Protein AF-A0A1P8JUE5-F1 (afdb_monomer_lite)

Structure (mmCIF, N/CA/C/O backbone):
data_AF-A0A1P8JUE5-F1
#
_entry.id   AF-A0A1P8JUE5-F1
#
loop_
_atom_site.group_PDB
_atom_site.id
_atom_site.type_symbol
_atom_site.label_atom_id
_atom_site.label_alt_i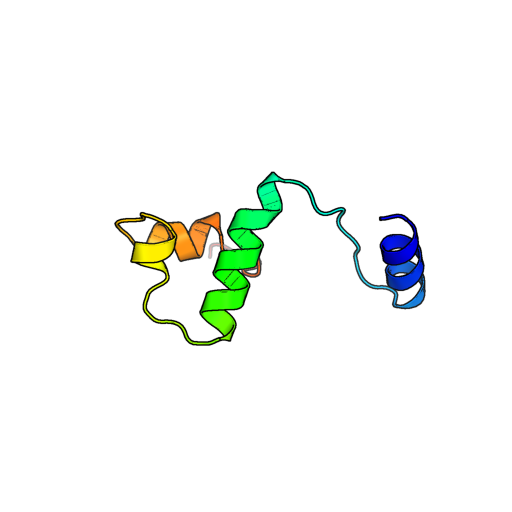d
_atom_site.label_comp_id
_atom_site.label_asym_id
_atom_site.label_entity_id
_atom_site.label_seq_id
_atom_site.pdbx_PDB_ins_code
_atom_site.Cartn_x
_atom_site.Cartn_y
_atom_site.Cartn_z
_atom_site.occupancy
_atom_site.B_iso_or_equiv
_atom_site.auth_seq_id
_atom_site.auth_comp_id
_atom_site.auth_asym_id
_atom_site.auth_atom_id
_atom_site.pdbx_PDB_model_num
ATOM 1 N N . MET A 1 1 ? 17.314 -0.251 -11.527 1.00 65.81 1 MET A N 1
ATOM 2 C CA . MET A 1 1 ? 15.954 -0.012 -12.068 1.00 65.81 1 MET A CA 1
ATOM 3 C C . MET A 1 1 ? 15.902 -0.167 -13.578 1.00 65.81 1 MET A C 1
ATOM 5 O O . MET A 1 1 ? 14.854 -0.523 -14.098 1.00 65.81 1 MET A O 1
ATOM 9 N N . ASP A 1 2 ? 17.016 0.053 -14.268 1.00 80.25 2 ASP A N 1
ATOM 10 C CA . ASP A 1 2 ? 17.075 0.070 -15.734 1.00 80.25 2 ASP A CA 1
ATOM 11 C C . ASP A 1 2 ? 16.830 -1.317 -16.350 1.00 80.25 2 ASP A C 1
ATOM 13 O O . ASP A 1 2 ? 16.133 -1.432 -17.351 1.00 80.25 2 ASP A O 1
ATOM 17 N N . ALA A 1 3 ? 17.265 -2.389 -15.677 1.00 84.00 3 ALA A N 1
ATOM 18 C CA . ALA A 1 3 ? 16.942 -3.763 -16.070 1.00 84.00 3 ALA A CA 1
ATOM 19 C C . ALA A 1 3 ? 15.430 -4.073 -16.017 1.00 84.00 3 ALA A C 1
ATOM 21 O O . ALA A 1 3 ? 14.910 -4.756 -16.894 1.00 84.00 3 ALA A O 1
ATOM 22 N N . CYS A 1 4 ? 14.706 -3.542 -15.023 1.00 81.12 4 CYS A N 1
ATOM 23 C CA . CYS A 1 4 ? 13.256 -3.735 -14.914 1.00 81.12 4 CYS A CA 1
ATOM 24 C C . CYS A 1 4 ? 12.494 -2.956 -15.994 1.00 81.12 4 CYS A C 1
ATOM 26 O O . CYS A 1 4 ? 11.484 -3.442 -16.493 1.00 81.12 4 CYS A O 1
ATOM 28 N N . ALA A 1 5 ? 12.983 -1.766 -16.360 1.00 82.88 5 ALA A N 1
ATOM 29 C CA . ALA A 1 5 ? 12.410 -0.971 -17.442 1.00 82.88 5 ALA A CA 1
ATOM 30 C C . ALA A 1 5 ? 12.581 -1.670 -18.800 1.00 82.88 5 ALA A C 1
ATOM 32 O O . ALA A 1 5 ? 11.612 -1.794 -19.541 1.00 82.88 5 ALA A O 1
ATOM 33 N N . ALA A 1 6 ? 13.776 -2.201 -19.078 1.00 87.06 6 ALA A N 1
ATOM 34 C CA . ALA A 1 6 ? 14.051 -2.943 -20.307 1.00 87.06 6 ALA A CA 1
ATOM 35 C C . ALA A 1 6 ? 13.203 -4.222 -20.427 1.00 87.06 6 ALA A C 1
ATOM 37 O O . ALA A 1 6 ? 12.731 -4.566 -21.507 1.00 87.06 6 ALA A O 1
ATOM 38 N N . GLU A 1 7 ? 12.982 -4.936 -19.322 1.00 88.62 7 GLU A N 1
ATOM 39 C CA . GLU A 1 7 ? 12.120 -6.121 -19.319 1.00 88.62 7 GLU A CA 1
ATOM 40 C C . GLU A 1 7 ? 10.639 -5.764 -19.504 1.00 88.62 7 GLU A C 1
ATOM 42 O O . GLU A 1 7 ? 9.901 -6.486 -20.171 1.00 88.62 7 GLU A O 1
ATOM 47 N N . ALA A 1 8 ? 10.196 -4.639 -18.945 1.00 85.69 8 ALA A N 1
ATOM 48 C CA . ALA A 1 8 ? 8.832 -4.167 -19.126 1.00 85.69 8 ALA A CA 1
ATOM 49 C C . ALA A 1 8 ? 8.553 -3.705 -20.565 1.00 85.69 8 ALA A C 1
ATOM 51 O O . ALA A 1 8 ? 7.480 -3.993 -21.089 1.00 85.69 8 ALA A O 1
ATOM 52 N N . GLU A 1 9 ? 9.530 -3.068 -21.216 1.00 85.75 9 GLU A N 1
ATOM 53 C CA . GLU A 1 9 ? 9.466 -2.717 -22.638 1.00 85.75 9 GLU A CA 1
ATOM 54 C C . GLU A 1 9 ? 9.327 -3.971 -23.512 1.00 85.75 9 GLU A C 1
ATOM 56 O O . GLU A 1 9 ? 8.435 -4.035 -24.353 1.00 85.75 9 GLU A O 1
ATOM 61 N N . LYS A 1 10 ? 10.112 -5.024 -23.242 1.00 90.19 10 LYS A N 1
ATOM 62 C CA . LYS A 1 10 ? 9.986 -6.318 -23.942 1.00 90.19 10 LYS A CA 1
ATOM 63 C C . LYS A 1 10 ? 8.623 -6.983 -23.762 1.00 90.19 10 LYS A C 1
ATOM 65 O O . LYS A 1 10 ? 8.183 -7.712 -24.642 1.00 90.19 10 LYS A O 1
ATOM 70 N N . ARG A 1 11 ? 7.994 -6.795 -22.601 1.00 89.62 11 ARG A N 1
ATOM 71 C CA . ARG A 1 11 ? 6.680 -7.368 -22.271 1.00 89.62 11 ARG A CA 1
ATOM 72 C C . ARG A 1 11 ? 5.516 -6.459 -22.667 1.00 89.62 11 ARG A C 1
ATOM 74 O O . ARG A 1 11 ? 4.379 -6.812 -22.377 1.00 89.62 11 ARG A O 1
ATOM 81 N N . GLU A 1 12 ? 5.797 -5.301 -23.269 1.00 87.69 12 GLU A N 1
ATOM 82 C CA . GLU A 1 12 ? 4.811 -4.274 -23.628 1.00 87.69 12 GLU A CA 1
ATOM 83 C C . GLU A 1 12 ? 3.909 -3.860 -22.447 1.00 87.69 12 GLU A C 1
ATOM 85 O O . GLU A 1 12 ? 2.741 -3.506 -22.609 1.00 87.69 12 GLU A O 1
ATOM 90 N N . VAL A 1 13 ? 4.453 -3.894 -21.225 1.00 85.38 13 VAL A N 1
ATOM 91 C CA . VAL A 1 13 ? 3.732 -3.491 -20.012 1.00 85.38 13 VAL A CA 1
ATOM 92 C C . VAL A 1 13 ? 4.137 -2.086 -19.588 1.00 85.38 13 VAL A C 1
ATOM 94 O O . VAL A 1 13 ? 5.310 -1.713 -19.602 1.00 85.38 13 VAL A O 1
ATOM 97 N N . ALA A 1 14 ? 3.155 -1.294 -19.156 1.00 79.50 14 ALA A N 1
ATOM 98 C CA . ALA A 1 14 ? 3.403 0.052 -18.658 1.00 79.50 14 ALA A CA 1
ATOM 99 C C . ALA A 1 14 ? 4.290 0.008 -17.400 1.00 79.50 14 ALA A C 1
ATOM 101 O O . ALA A 1 14 ? 3.858 -0.420 -16.328 1.00 79.50 14 ALA A O 1
ATOM 102 N N . PHE A 1 15 ? 5.534 0.478 -17.521 1.00 80.62 15 PHE A N 1
ATOM 103 C CA . PHE A 1 15 ? 6.475 0.539 -16.406 1.00 80.62 15 PHE A CA 1
ATOM 104 C C . PHE A 1 15 ? 6.460 1.909 -15.740 1.00 80.62 15 PHE A C 1
ATOM 106 O O . PHE A 1 15 ? 6.828 2.920 -16.339 1.00 80.62 15 PHE A O 1
ATOM 113 N N . LYS A 1 16 ? 6.101 1.941 -14.458 1.00 82.06 16 LYS A N 1
ATOM 114 C CA . LYS A 1 16 ? 6.278 3.123 -13.615 1.00 82.06 16 LYS A CA 1
ATOM 115 C C . LYS A 1 16 ? 7.438 2.880 -12.660 1.00 82.06 16 LYS A C 1
ATOM 117 O O . LYS A 1 16 ? 7.450 1.882 -11.942 1.00 82.06 16 LYS A O 1
ATOM 122 N N . ARG A 1 17 ? 8.411 3.799 -12.629 1.00 82.19 17 ARG A N 1
ATOM 123 C CA . ARG A 1 17 ? 9.529 3.706 -11.680 1.00 82.19 17 ARG A CA 1
ATOM 124 C C . ARG A 1 17 ? 8.991 3.745 -10.255 1.00 82.19 17 ARG A C 1
ATOM 126 O O . ARG A 1 17 ? 8.267 4.666 -9.888 1.00 82.19 17 ARG A O 1
ATOM 133 N N . PHE A 1 18 ? 9.392 2.756 -9.471 1.00 82.00 18 PHE A N 1
ATOM 134 C CA . PHE A 1 18 ? 9.093 2.705 -8.050 1.00 82.00 18 PHE A CA 1
ATOM 135 C C . PHE A 1 18 ? 9.875 3.787 -7.302 1.00 82.00 18 PHE A C 1
ATOM 137 O O . PHE A 1 18 ? 11.077 3.963 -7.525 1.00 82.00 18 PHE A O 1
ATOM 144 N N . SER A 1 19 ? 9.189 4.486 -6.405 1.00 85.31 19 SER A N 1
ATOM 145 C CA . SER A 1 19 ? 9.756 5.480 -5.499 1.00 85.31 19 SER A CA 1
ATOM 146 C C . SER A 1 19 ? 9.572 5.059 -4.038 1.00 85.31 19 SER A C 1
ATOM 148 O O . SER A 1 19 ? 8.783 4.169 -3.728 1.00 85.31 19 SER A O 1
ATOM 150 N N . LEU A 1 20 ? 10.250 5.737 -3.105 1.00 86.00 20 LEU A N 1
ATOM 151 C CA . LEU A 1 20 ? 10.067 5.487 -1.667 1.00 86.00 20 LEU A CA 1
ATOM 152 C C . LEU A 1 20 ? 8.611 5.676 -1.208 1.00 86.00 20 LEU A C 1
ATOM 154 O O . LEU A 1 20 ? 8.159 4.997 -0.292 1.00 86.00 20 LEU A O 1
ATOM 158 N N . GLN A 1 21 ? 7.853 6.553 -1.869 1.00 83.19 21 GLN A N 1
ATOM 159 C CA . GLN A 1 21 ? 6.439 6.777 -1.559 1.00 83.19 21 GLN A CA 1
ATOM 160 C C . GLN A 1 21 ? 5.549 5.588 -1.958 1.00 83.19 21 GLN A C 1
ATOM 162 O O . GLN A 1 21 ? 4.416 5.488 -1.487 1.00 83.19 21 GLN A O 1
ATOM 167 N N . ASP A 1 22 ? 6.048 4.685 -2.805 1.00 82.94 22 ASP A N 1
ATOM 168 C CA . ASP A 1 22 ? 5.325 3.505 -3.281 1.00 82.94 22 ASP A CA 1
ATOM 169 C C . ASP A 1 22 ? 5.533 2.274 -2.381 1.00 82.94 22 ASP A C 1
ATOM 171 O O . ASP A 1 22 ? 4.774 1.311 -2.491 1.00 82.94 22 ASP A O 1
ATOM 175 N N . LEU A 1 23 ? 6.478 2.328 -1.429 1.00 85.00 23 LEU A N 1
ATOM 176 C CA . LEU A 1 23 ? 6.707 1.266 -0.438 1.00 85.00 23 LEU A CA 1
ATOM 177 C C . LEU A 1 23 ? 5.464 0.973 0.397 1.00 85.00 23 LEU A C 1
ATOM 179 O O . LEU A 1 23 ? 5.084 -0.185 0.554 1.00 85.00 23 LEU A O 1
ATOM 183 N N . ARG A 1 24 ? 4.800 2.019 0.898 1.00 85.06 24 ARG A N 1
ATOM 184 C CA . ARG A 1 24 ? 3.623 1.858 1.758 1.00 85.06 24 ARG A CA 1
ATOM 185 C C . ARG A 1 24 ? 2.407 1.306 0.991 1.00 85.06 24 ARG A C 1
ATOM 187 O O . ARG A 1 24 ? 1.860 0.306 1.444 1.00 85.06 24 ARG A O 1
ATOM 194 N N . PRO A 1 25 ? 2.008 1.857 -0.176 1.00 86.62 25 PRO A N 1
ATOM 195 C CA . PRO A 1 25 ? 0.973 1.257 -1.024 1.00 86.62 25 PRO A CA 1
ATOM 196 C C . PRO A 1 25 ? 1.250 -0.197 -1.418 1.00 86.62 25 PRO A C 1
ATOM 198 O O . PRO A 1 25 ? 0.329 -1.013 -1.403 1.00 86.62 25 PRO A O 1
ATOM 201 N N . LYS A 1 26 ? 2.508 -0.528 -1.747 1.00 85.50 26 LYS A N 1
ATOM 202 C CA . LYS A 1 26 ? 2.893 -1.897 -2.094 1.00 85.50 26 LYS A CA 1
ATOM 203 C C . LYS A 1 26 ? 2.722 -2.845 -0.908 1.00 85.50 26 LYS A C 1
ATOM 205 O O . LYS A 1 26 ? 2.004 -3.823 -1.042 1.00 85.50 26 LYS A O 1
ATOM 210 N N . GLY A 1 27 ? 3.298 -2.525 0.252 1.00 87.56 27 GLY A N 1
ATOM 211 C CA . GLY A 1 27 ? 3.207 -3.397 1.428 1.00 87.56 27 GLY A CA 1
ATOM 212 C C . GLY A 1 27 ? 1.769 -3.622 1.906 1.00 87.56 27 GLY A C 1
ATOM 213 O O . GLY A 1 27 ? 1.421 -4.717 2.333 1.00 87.56 27 GLY A O 1
ATOM 214 N N . VAL A 1 28 ? 0.907 -2.609 1.774 1.00 86.75 28 VAL A N 1
ATOM 21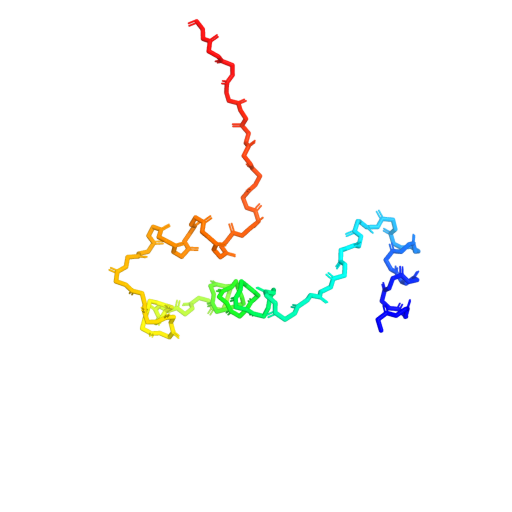5 C CA . VAL A 1 28 ? -0.533 -2.749 2.038 1.00 86.75 28 VAL A CA 1
ATOM 216 C C . VAL A 1 28 ? -1.206 -3.672 1.025 1.00 86.75 28 VAL A C 1
ATOM 218 O O . VAL A 1 28 ? -2.027 -4.498 1.407 1.00 86.75 28 VAL A O 1
ATOM 221 N N . SER A 1 29 ? -0.877 -3.530 -0.260 1.00 84.00 29 SER A N 1
ATOM 222 C CA . SER A 1 29 ? -1.468 -4.354 -1.318 1.00 84.00 29 SER A CA 1
ATOM 223 C C . SER A 1 29 ? -1.071 -5.821 -1.186 1.00 84.00 29 SER A C 1
ATOM 225 O O . SER A 1 29 ? -1.949 -6.667 -1.317 1.00 84.00 29 SER A O 1
ATOM 227 N N . ASP A 1 30 ? 0.197 -6.092 -0.865 1.00 86.94 30 ASP A N 1
ATOM 228 C CA . ASP A 1 30 ? 0.722 -7.443 -0.645 1.00 86.94 30 ASP A CA 1
ATOM 229 C C . ASP A 1 30 ? 0.030 -8.100 0.566 1.00 86.94 30 ASP A C 1
ATOM 231 O O . ASP A 1 30 ? -0.529 -9.183 0.447 1.00 86.94 30 ASP A O 1
ATOM 235 N N . LYS A 1 31 ? -0.061 -7.400 1.711 1.00 87.06 31 LYS A N 1
ATOM 236 C CA . LYS A 1 31 ? -0.784 -7.904 2.897 1.00 87.06 31 LYS A CA 1
ATOM 237 C C . LYS A 1 31 ? -2.257 -8.225 2.612 1.00 87.06 31 LYS A C 1
ATOM 239 O O . LYS A 1 31 ? -2.793 -9.182 3.161 1.00 87.06 31 LYS A O 1
ATOM 244 N N . LEU A 1 32 ? -2.918 -7.411 1.786 1.00 84.25 32 LEU A N 1
ATOM 245 C CA . LEU A 1 32 ? -4.305 -7.655 1.382 1.00 84.25 32 LEU A CA 1
ATOM 246 C C . LEU A 1 32 ? -4.432 -8.870 0.451 1.00 84.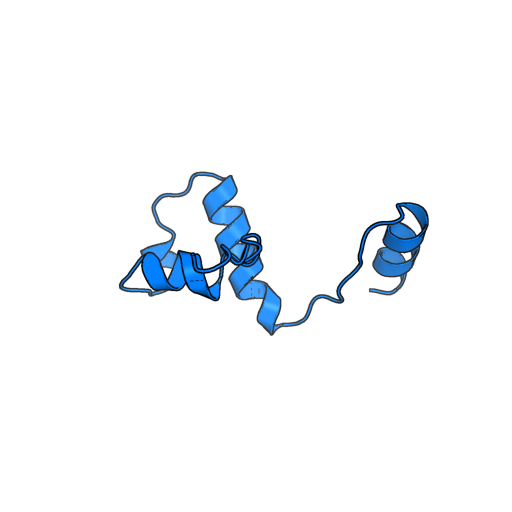25 32 LEU A C 1
ATOM 248 O O . LEU A 1 32 ? -5.434 -9.574 0.529 1.00 84.25 32 LEU A O 1
ATOM 252 N N . GLU A 1 33 ? -3.452 -9.114 -0.424 1.00 85.00 33 GLU A N 1
ATOM 253 C CA . GLU A 1 33 ? -3.409 -10.312 -1.278 1.00 85.00 33 GLU A CA 1
ATOM 254 C C . GLU A 1 33 ? -3.142 -11.585 -0.472 1.00 85.00 33 GLU A C 1
ATOM 256 O O . GLU A 1 33 ? -3.771 -12.607 -0.735 1.00 85.00 33 GLU A O 1
ATOM 261 N N . ASP A 1 34 ? -2.301 -11.491 0.559 1.00 87.19 34 ASP A N 1
ATOM 262 C CA . ASP A 1 34 ? -2.034 -12.572 1.513 1.00 87.19 34 ASP A CA 1
ATOM 263 C C . ASP A 1 34 ? -3.237 -12.872 2.433 1.00 87.19 34 ASP A C 1
ATOM 265 O O . ASP A 1 34 ? -3.200 -13.814 3.224 1.00 87.19 34 ASP A O 1
ATOM 269 N N . GLY A 1 35 ? -4.316 -12.082 2.345 1.00 86.12 35 GLY A N 1
ATOM 270 C CA . GLY A 1 35 ? -5.527 -12.261 3.146 1.00 86.12 35 GLY A CA 1
ATOM 271 C C . GLY A 1 35 ? -5.364 -11.858 4.611 1.00 86.12 35 GLY A C 1
ATOM 272 O O . GLY A 1 35 ? -6.127 -12.314 5.459 1.00 86.12 35 GLY A O 1
ATOM 273 N N . ALA A 1 36 ? -4.378 -11.016 4.930 1.00 86.31 36 ALA A N 1
ATOM 274 C CA . ALA A 1 36 ? -4.159 -10.556 6.292 1.00 86.31 36 ALA A CA 1
ATOM 275 C C . ALA A 1 36 ? -5.304 -9.639 6.762 1.00 86.31 36 ALA A C 1
ATOM 277 O O . ALA A 1 36 ? -5.705 -8.706 6.065 1.00 86.31 36 ALA A O 1
ATOM 278 N N . GLU A 1 37 ? -5.799 -9.869 7.977 1.00 85.75 37 GLU A N 1
ATOM 279 C CA . GLU A 1 37 ? -6.877 -9.072 8.586 1.00 85.75 37 GLU A CA 1
ATOM 280 C C . GLU A 1 37 ? -6.337 -7.902 9.438 1.00 85.75 37 GLU A C 1
ATOM 282 O O . GLU A 1 37 ? -7.072 -6.985 9.800 1.00 85.75 37 GLU A O 1
ATOM 287 N N . ASP A 1 38 ? -5.027 -7.878 9.709 1.00 88.25 38 ASP A N 1
ATOM 288 C CA . ASP A 1 38 ? -4.341 -6.917 10.588 1.00 88.25 38 ASP A CA 1
ATOM 289 C C . ASP A 1 38 ? -3.911 -5.611 9.888 1.00 88.25 38 ASP A C 1
ATOM 291 O O . ASP A 1 38 ? -3.157 -4.808 10.440 1.00 88.25 38 ASP A O 1
ATOM 295 N N . VAL A 1 39 ? -4.366 -5.371 8.654 1.00 85.56 39 VAL A N 1
ATOM 296 C CA . VAL A 1 39 ? -3.862 -4.278 7.800 1.00 85.56 39 VAL A CA 1
ATOM 297 C C . VAL A 1 39 ? -4.067 -2.898 8.431 1.00 85.56 39 VAL A C 1
ATOM 299 O O . VAL A 1 39 ? -3.239 -2.004 8.249 1.00 85.56 39 VAL A O 1
ATOM 302 N N . LEU A 1 40 ? -5.147 -2.701 9.190 1.00 85.19 40 LEU A N 1
ATOM 303 C CA . LEU A 1 40 ? -5.405 -1.446 9.904 1.00 85.19 40 LEU A CA 1
ATOM 304 C C . LEU A 1 40 ? -4.376 -1.172 10.995 1.00 85.19 40 LEU A C 1
ATOM 306 O O . LEU A 1 40 ? -3.841 -0.064 11.067 1.00 85.19 40 LEU A O 1
ATOM 310 N N . ASP A 1 41 ? -4.078 -2.192 11.793 1.00 86.25 41 ASP A N 1
ATOM 311 C CA . ASP A 1 41 ? -3.120 -2.101 12.888 1.00 86.25 41 ASP A CA 1
ATOM 312 C C . ASP A 1 41 ? -1.706 -1.882 12.337 1.00 86.25 41 ASP A C 1
ATOM 314 O O . ASP A 1 41 ? -1.042 -0.899 12.665 1.00 86.25 41 ASP A O 1
ATOM 318 N N . ALA A 1 42 ? -1.312 -2.685 11.345 1.00 85.44 42 ALA A N 1
ATOM 319 C CA . ALA A 1 42 ? -0.015 -2.575 10.681 1.00 85.44 42 ALA A CA 1
ATOM 320 C C . ALA A 1 42 ? 0.207 -1.219 9.985 1.00 85.44 42 ALA A C 1
ATOM 322 O O . ALA A 1 42 ? 1.340 -0.755 9.846 1.00 85.44 42 ALA A O 1
ATOM 323 N N . THR A 1 43 ? -0.863 -0.566 9.520 1.00 83.19 43 THR A N 1
ATOM 324 C CA . THR A 1 43 ? -0.770 0.762 8.900 1.00 83.19 43 THR A CA 1
ATOM 325 C C . THR A 1 43 ? -0.941 1.906 9.892 1.00 83.19 43 THR A C 1
ATOM 327 O 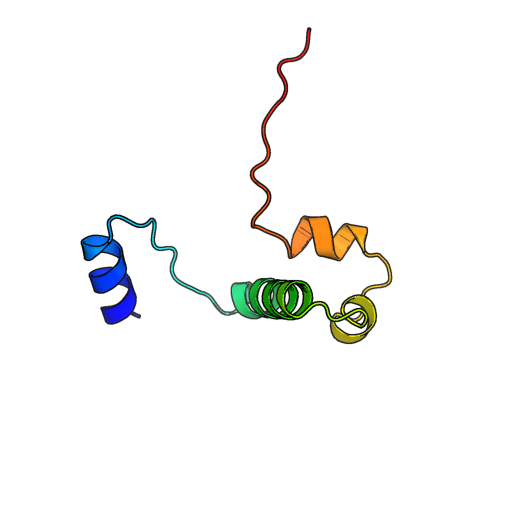O . THR A 1 43 ? -0.696 3.053 9.498 1.00 83.19 43 THR A O 1
ATOM 330 N N . LEU A 1 44 ? -1.305 1.623 11.149 1.00 86.75 44 LEU A N 1
ATOM 331 C CA . LEU A 1 44 ? -1.693 2.591 12.179 1.00 86.75 44 LEU A CA 1
ATOM 332 C C . LEU A 1 44 ? -2.855 3.483 11.721 1.00 86.75 44 LEU A C 1
ATOM 334 O O . LEU A 1 44 ? -2.831 4.704 11.884 1.00 86.75 44 LEU A O 1
ATOM 338 N N . HIS A 1 45 ? -3.835 2.892 11.040 1.00 87.06 45 HIS A N 1
ATOM 339 C CA . HIS A 1 45 ? -5.009 3.598 10.534 1.00 87.06 45 HIS A CA 1
ATOM 340 C C . HIS A 1 45 ? -6.253 3.191 11.314 1.00 87.06 45 HIS A C 1
ATOM 342 O O . HIS A 1 45 ? -6.478 2.024 11.604 1.00 87.06 45 HIS A O 1
ATOM 348 N N . THR A 1 46 ? -7.115 4.164 11.587 1.00 84.44 46 THR A N 1
ATOM 349 C CA . THR A 1 46 ? -8.381 3.945 12.300 1.00 84.44 46 THR A CA 1
ATOM 350 C C . THR A 1 46 ? -9.537 3.563 11.377 1.00 84.44 46 THR A C 1
ATOM 352 O O . THR A 1 46 ? -10.616 3.220 11.847 1.00 84.44 46 THR A O 1
ATOM 355 N N . SER A 1 47 ? -9.354 3.652 10.055 1.00 83.62 47 SER A N 1
ATOM 356 C CA . SER A 1 47 ? -10.423 3.433 9.080 1.00 83.62 47 SER A CA 1
ATOM 357 C C . SER A 1 47 ? -9.935 2.712 7.831 1.00 83.62 47 SER A C 1
ATOM 359 O O . SER A 1 47 ? -9.023 3.177 7.140 1.00 83.62 47 SER A O 1
ATOM 361 N N . GLU A 1 48 ? -10.647 1.645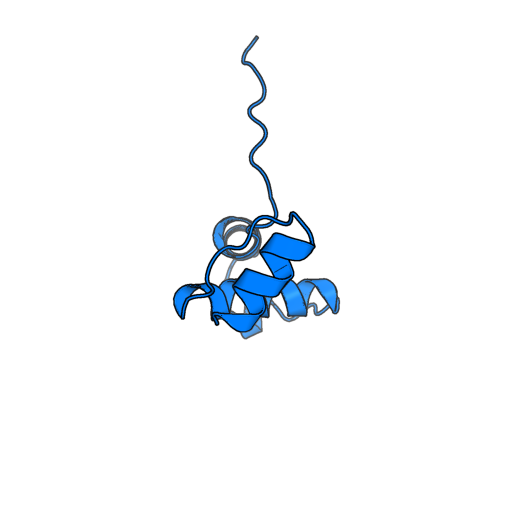 7.459 1.00 81.94 48 GLU A N 1
ATOM 362 C CA . GLU A 1 48 ? -10.404 0.898 6.217 1.00 81.94 48 GLU A CA 1
ATOM 363 C C . GLU A 1 48 ? -10.604 1.752 4.972 1.00 81.94 48 GLU A C 1
ATOM 365 O O . GLU A 1 48 ? -9.993 1.509 3.932 1.00 81.94 48 GLU A O 1
ATOM 370 N N . ARG A 1 49 ? -11.447 2.786 5.064 1.00 82.94 49 ARG A N 1
ATOM 371 C CA . ARG A 1 49 ? -11.723 3.675 3.938 1.00 82.94 49 ARG A CA 1
ATOM 372 C C . ARG A 1 49 ? -10.447 4.345 3.440 1.00 82.94 49 ARG A C 1
ATOM 374 O O . ARG A 1 49 ? -10.257 4.431 2.231 1.00 82.94 49 ARG A O 1
ATOM 381 N N . ILE A 1 50 ? -9.580 4.797 4.349 1.00 81.62 50 ILE A N 1
ATOM 382 C CA . ILE A 1 50 ? -8.321 5.462 3.985 1.00 81.62 50 ILE A CA 1
ATOM 383 C C . ILE A 1 50 ? -7.386 4.461 3.311 1.00 81.62 50 ILE A C 1
ATOM 385 O O . ILE A 1 50 ? -6.817 4.770 2.268 1.00 81.62 50 ILE A O 1
ATOM 389 N N . VAL A 1 51 ? -7.304 3.238 3.839 1.00 81.75 51 VAL A N 1
ATOM 390 C CA . VAL A 1 51 ? -6.488 2.168 3.255 1.00 81.75 51 VAL A CA 1
ATOM 391 C C . VAL A 1 51 ? -6.932 1.866 1.820 1.00 81.75 51 VAL A C 1
ATOM 393 O O . VAL A 1 51 ? -6.127 1.923 0.889 1.00 81.75 51 VAL A O 1
ATOM 396 N N . ARG A 1 52 ? -8.240 1.668 1.619 1.00 79.12 52 ARG A N 1
ATOM 397 C CA . ARG A 1 52 ? -8.840 1.370 0.308 1.00 79.12 52 ARG A CA 1
ATOM 398 C C . ARG A 1 52 ? -8.826 2.546 -0.676 1.00 79.12 52 ARG A C 1
ATOM 400 O O . ARG A 1 52 ? -8.966 2.320 -1.872 1.00 79.12 52 ARG A O 1
ATOM 407 N N . GLN A 1 53 ? -8.749 3.794 -0.208 1.00 80.06 53 GLN A N 1
ATOM 408 C CA . GLN A 1 53 ? -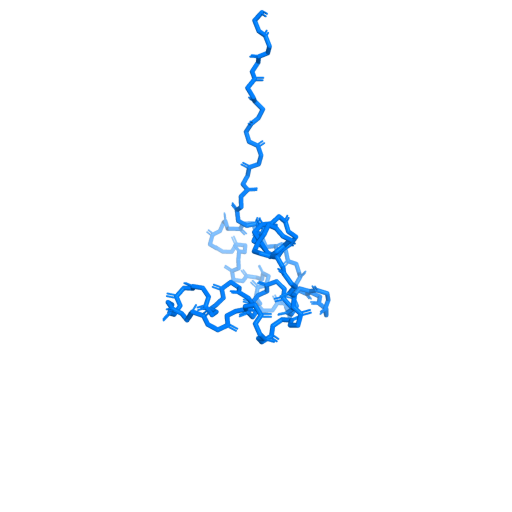8.732 4.978 -1.081 1.00 80.06 53 GLN A CA 1
ATOM 409 C C . GLN A 1 53 ? -7.319 5.450 -1.433 1.00 80.06 53 GLN A C 1
ATOM 411 O O . GLN A 1 53 ? -7.111 5.946 -2.537 1.00 80.06 53 GLN A O 1
ATOM 416 N N . VAL A 1 54 ? -6.372 5.351 -0.497 1.00 78.69 54 VAL A N 1
ATOM 417 C CA . VAL A 1 54 ? -5.041 5.969 -0.616 1.00 78.69 54 VAL A CA 1
ATOM 418 C C . VAL A 1 54 ? -3.972 4.953 -1.019 1.00 78.69 54 VAL A C 1
ATOM 420 O O . VAL A 1 54 ? -3.090 5.275 -1.822 1.00 78.69 54 VAL A O 1
ATOM 423 N N . TYR A 1 55 ? -4.038 3.734 -0.475 1.00 77.38 55 TYR A N 1
ATOM 424 C CA . TYR A 1 55 ? -3.008 2.712 -0.685 1.00 77.38 55 TYR A CA 1
ATOM 425 C C . TYR A 1 55 ? -3.391 1.699 -1.760 1.00 77.38 55 TYR A C 1
ATOM 427 O O . TYR A 1 55 ? -2.520 1.302 -2.532 1.00 77.38 55 TYR A O 1
ATOM 435 N N . ASP A 1 56 ? -4.675 1.351 -1.887 1.00 72.25 56 ASP A N 1
ATOM 436 C CA . ASP A 1 56 ? -5.141 0.516 -2.996 1.00 72.25 56 ASP A CA 1
ATOM 437 C C . ASP A 1 56 ? -5.270 1.328 -4.297 1.00 72.25 56 ASP A C 1
ATOM 439 O O . ASP A 1 56 ? -6.336 1.805 -4.695 1.00 72.25 56 ASP A O 1
ATOM 443 N N . ARG A 1 57 ? -4.131 1.503 -4.970 1.00 69.69 57 ARG A N 1
ATOM 444 C CA . ARG A 1 57 ? -4.019 2.233 -6.241 1.00 69.69 57 ARG A CA 1
ATOM 445 C C . ARG A 1 57 ? -4.391 1.391 -7.465 1.00 69.69 57 ARG A C 1
ATOM 447 O O . ARG A 1 57 ? -4.323 1.901 -8.581 1.00 69.69 57 ARG A O 1
ATOM 454 N N . ARG A 1 58 ? -4.795 0.127 -7.279 1.00 68.19 58 ARG A N 1
ATOM 455 C CA . ARG A 1 58 ? -5.265 -0.751 -8.367 1.00 68.19 58 ARG A CA 1
ATOM 456 C C . ARG A 1 58 ? -6.645 -0.348 -8.877 1.00 68.19 58 ARG A C 1
ATOM 458 O O . ARG A 1 58 ? -7.029 -0.702 -9.987 1.00 68.19 58 ARG A O 1
ATOM 465 N N . ARG A 1 59 ? -7.398 0.419 -8.085 1.00 64.44 59 ARG A N 1
ATOM 466 C CA . ARG A 1 59 ? -8.720 0.916 -8.465 1.00 64.44 59 ARG A CA 1
ATOM 467 C C . ARG A 1 59 ? -8.618 2.005 -9.529 1.00 64.44 59 ARG A C 1
ATOM 469 O O . ARG A 1 59 ? -8.375 3.174 -9.234 1.00 64.44 59 ARG A O 1
ATOM 476 N N . THR A 1 60 ? -8.892 1.635 -10.772 1.00 62.97 60 THR A N 1
ATOM 477 C CA . THR A 1 60 ? -9.156 2.594 -11.845 1.00 62.97 60 THR A CA 1
ATOM 478 C C . THR A 1 60 ? -10.498 3.281 -11.582 1.00 62.97 60 THR A C 1
ATOM 480 O O . THR A 1 60 ? -11.534 2.628 -11.460 1.00 62.97 60 THR A O 1
ATOM 483 N N . ARG A 1 61 ? -10.503 4.614 -11.462 1.00 60.66 61 ARG A N 1
ATOM 484 C CA . ARG A 1 61 ? -11.748 5.385 -11.335 1.00 60.66 61 ARG A CA 1
ATOM 485 C C . ARG A 1 61 ? -12.463 5.405 -12.684 1.00 60.66 61 ARG A C 1
ATOM 487 O O . ARG A 1 61 ? -12.142 6.226 -13.535 1.00 60.66 61 ARG A O 1
ATOM 494 N N . THR A 1 62 ? -13.451 4.540 -12.867 1.00 63.41 62 THR A N 1
ATOM 495 C CA . THR A 1 62 ? -14.351 4.618 -14.022 1.00 63.41 62 THR A CA 1
ATOM 496 C C . THR A 1 62 ? -15.381 5.714 -13.765 1.00 63.41 62 THR A C 1
ATOM 498 O O . THR A 1 62 ? -16.210 5.596 -12.859 1.00 63.41 62 THR A O 1
ATOM 501 N N . ALA A 1 63 ? -15.321 6.810 -14.522 1.00 72.31 63 ALA A N 1
ATOM 502 C CA . ALA A 1 63 ? -16.364 7.827 -14.476 1.00 72.31 63 ALA A CA 1
ATOM 503 C C . ALA A 1 63 ? -17.666 7.223 -15.024 1.00 72.31 63 ALA A C 1
ATOM 505 O O . ALA A 1 63 ? -17.688 6.706 -16.139 1.00 72.31 63 ALA A O 1
ATOM 506 N N . LYS A 1 64 ? -18.751 7.275 -14.244 1.00 69.44 64 LYS A N 1
ATOM 507 C CA . LYS A 1 64 ? -20.089 7.038 -14.790 1.00 69.44 64 LYS A CA 1
ATOM 508 C C . LYS A 1 64 ? -20.577 8.348 -15.414 1.00 69.44 64 LYS A C 1
ATOM 510 O O . LYS A 1 64 ? -20.522 9.366 -14.721 1.00 69.44 64 LYS A O 1
ATOM 515 N N . PRO A 1 65 ? -21.028 8.350 -16.679 1.00 66.62 65 PRO A N 1
ATOM 516 C CA . PRO A 1 65 ? -21.653 9.532 -17.255 1.00 66.62 65 PRO A CA 1
ATOM 517 C C . PRO A 1 65 ? -22.891 9.900 -16.429 1.00 66.62 65 PRO A C 1
ATOM 519 O O . PRO A 1 65 ? -23.654 9.025 -16.013 1.00 66.62 65 PRO A O 1
ATOM 522 N N . VAL A 1 66 ? -23.049 11.192 -16.152 1.00 71.94 66 VAL A N 1
ATOM 523 C CA . VAL A 1 66 ? -24.244 11.736 -15.496 1.00 71.94 66 VAL A CA 1
ATOM 524 C C . VAL A 1 66 ? -25.373 11.727 -16.529 1.00 71.94 66 VAL A C 1
ATOM 526 O O . VAL A 1 66 ? -25.152 12.152 -17.662 1.00 71.94 66 VAL A O 1
ATOM 529 N N . ARG A 1 67 ? -26.535 11.179 -16.158 1.00 61.12 67 ARG A N 1
ATOM 530 C CA . ARG A 1 67 ? -27.748 11.174 -16.987 1.00 61.12 67 ARG A CA 1
ATOM 531 C C . ARG A 1 67 ? -28.562 12.434 -16.739 1.00 61.12 67 ARG A C 1
ATOM 533 O O . ARG A 1 67 ? -28.608 12.851 -15.561 1.00 61.12 67 ARG A O 1
#

Sequence (67 aa):
MDACAAEAEKREVAFKRFSLQDLRPKGVSDKLEDGAEDVLDATLHTSERIVRQVYDRRRTRTAKPVR

pLDDT: mean 81.03, std 7.62, range [60.66, 90.19]

Radius of gyration: 15.44 Å; chains: 1; bounding box: 45×24×37 Å

Secondary structure (DSSP, 8-state):
-HHHHHHHHHTT-------GGGHHHHHHHHHHHTT-S-HHHHHT-S-HHHIIIII-TT----PPPP-

Organism: NCBI:txid1842727

Foldseek 3Di:
DVVVVVVCVVVVHDDDDDDPVLVLLVVLVVCVVVVHPCSCVVSVHPDVVCNCPPSVPVDDDDDDDDD